Protein AF-A0A2M7ICZ0-F1 (afdb_monomer)

Sequence (125 aa):
MIRRSLFTLPSITIVFYEHLFGAIILLPYLILTFKKEGLTKKEFFLLLFIAMFSGVLGTLWFTTALLKTNFISFSVVYLIQKLQPIFAISAASIFLKEKVSKSYIKWAVLALLAAYFVTFKNGII

Structure (mmCIF, N/CA/C/O backbone):
data_AF-A0A2M7ICZ0-F1
#
_entry.id   AF-A0A2M7ICZ0-F1
#
loop_
_atom_site.group_PDB
_atom_site.id
_atom_site.type_symbol
_atom_site.label_atom_id
_atom_site.label_alt_id
_atom_site.label_comp_id
_atom_site.label_asym_id
_atom_site.label_entity_id
_atom_site.label_seq_id
_atom_site.pdbx_PDB_ins_code
_atom_site.Cartn_x
_atom_site.Cartn_y
_atom_site.Cartn_z
_atom_site.occupancy
_atom_site.B_iso_or_equiv
_atom_site.auth_seq_id
_atom_site.auth_comp_id
_atom_site.auth_asym_id
_atom_site.auth_atom_id
_atom_site.pdbx_PDB_model_num
ATOM 1 N N . MET A 1 1 ? 14.199 8.537 -8.244 1.00 47.91 1 MET A N 1
ATOM 2 C CA . MET A 1 1 ? 15.646 8.380 -8.523 1.00 47.91 1 MET A CA 1
ATOM 3 C C . MET A 1 1 ? 16.385 7.581 -7.444 1.00 47.91 1 MET A C 1
ATOM 5 O O . MET A 1 1 ? 17.195 6.755 -7.825 1.00 47.91 1 MET A O 1
ATOM 9 N N . ILE A 1 2 ? 16.049 7.700 -6.150 1.00 54.06 2 ILE A N 1
ATOM 10 C CA . ILE A 1 2 ? 16.786 7.059 -5.031 1.00 54.06 2 ILE A CA 1
ATOM 11 C C . ILE A 1 2 ? 16.838 5.515 -5.092 1.00 54.06 2 ILE A C 1
ATOM 13 O O . ILE A 1 2 ? 17.881 4.927 -4.843 1.00 54.06 2 ILE A O 1
ATOM 17 N N . ARG A 1 3 ? 15.758 4.822 -5.487 1.00 53.59 3 ARG A N 1
ATOM 18 C CA . ARG A 1 3 ? 15.782 3.344 -5.593 1.00 53.59 3 ARG A CA 1
ATOM 19 C C . ARG A 1 3 ? 16.622 2.811 -6.761 1.00 53.59 3 ARG A C 1
ATOM 21 O O . ARG A 1 3 ? 17.077 1.678 -6.698 1.00 53.59 3 ARG A O 1
ATOM 28 N N . ARG A 1 4 ? 16.830 3.607 -7.819 1.00 53.97 4 ARG A N 1
ATOM 29 C CA . ARG A 1 4 ? 17.587 3.174 -9.008 1.00 53.97 4 ARG A CA 1
ATOM 30 C C . ARG A 1 4 ? 19.093 3.135 -8.768 1.00 53.97 4 ARG A C 1
ATOM 32 O O . ARG A 1 4 ? 19.758 2.401 -9.474 1.00 53.97 4 ARG A O 1
ATOM 39 N N . SER A 1 5 ? 19.621 3.893 -7.806 1.00 57.94 5 SER A N 1
ATOM 40 C CA . SER A 1 5 ? 21.049 3.894 -7.453 1.00 57.94 5 SER A CA 1
ATOM 41 C C . SER A 1 5 ? 21.427 2.815 -6.430 1.00 57.94 5 SER A C 1
ATOM 43 O O . SER A 1 5 ? 22.603 2.652 -6.135 1.00 57.94 5 SER A O 1
ATOM 45 N N . LEU A 1 6 ? 20.447 2.078 -5.893 1.00 57.81 6 LEU A N 1
ATOM 46 C CA . LEU A 1 6 ? 20.627 1.044 -4.862 1.00 57.81 6 LEU A CA 1
ATOM 47 C C . LEU A 1 6 ? 20.495 -0.382 -5.427 1.00 57.81 6 LEU A C 1
ATOM 49 O O . LEU A 1 6 ? 20.236 -1.321 -4.681 1.00 57.81 6 LEU A O 1
ATOM 53 N N . PHE A 1 7 ? 20.646 -0.557 -6.744 1.00 57.09 7 PHE A N 1
ATOM 54 C CA . PHE A 1 7 ? 20.426 -1.830 -7.447 1.00 57.09 7 PHE A CA 1
ATOM 55 C C . PHE A 1 7 ? 21.354 -2.971 -7.011 1.00 57.09 7 PHE A C 1
ATOM 57 O O . PHE A 1 7 ? 21.058 -4.133 -7.272 1.00 57.09 7 PHE A O 1
ATOM 64 N N . THR A 1 8 ? 22.460 -2.644 -6.347 1.00 63.16 8 THR A N 1
ATOM 65 C CA . THR A 1 8 ? 23.419 -3.605 -5.799 1.00 63.16 8 THR A CA 1
ATOM 66 C C . THR A 1 8 ? 23.004 -4.162 -4.435 1.00 63.16 8 THR A C 1
ATOM 68 O O . THR A 1 8 ? 23.574 -5.157 -3.994 1.00 63.16 8 THR A O 1
ATOM 71 N N . LEU A 1 9 ? 22.021 -3.553 -3.759 1.00 69.81 9 LEU A N 1
ATOM 72 C CA . LEU A 1 9 ? 21.549 -4.001 -2.449 1.00 69.81 9 LEU A CA 1
ATOM 73 C C . LEU A 1 9 ? 20.372 -4.982 -2.576 1.00 69.81 9 LEU A C 1
ATOM 75 O O . LEU A 1 9 ? 19.470 -4.764 -3.391 1.00 69.81 9 LEU A O 1
ATOM 79 N N . PRO A 1 10 ? 20.308 -6.025 -1.727 1.00 78.50 10 PRO A N 1
ATOM 80 C CA . PRO A 1 10 ? 19.143 -6.901 -1.646 1.00 78.50 10 PRO A CA 1
ATOM 81 C C . PRO A 1 10 ? 17.851 -6.120 -1.352 1.00 78.50 10 PRO A C 1
ATOM 83 O O . PRO A 1 10 ? 17.840 -5.204 -0.527 1.00 78.50 10 PRO A O 1
ATOM 86 N N . SER A 1 11 ? 16.724 -6.517 -1.960 1.00 75.94 11 SER A N 1
ATOM 87 C CA . SER A 1 11 ? 15.424 -5.845 -1.750 1.00 75.94 11 SER A CA 1
ATOM 88 C C . SER A 1 11 ? 15.016 -5.793 -0.282 1.00 75.94 11 SER A C 1
ATOM 90 O O . SER A 1 11 ? 14.450 -4.798 0.161 1.00 75.94 11 SER A O 1
ATOM 92 N N . ILE A 1 12 ? 15.333 -6.848 0.472 1.00 83.31 12 ILE A N 1
ATOM 93 C CA . ILE A 1 12 ? 15.051 -6.934 1.905 1.00 83.31 12 ILE A CA 1
ATOM 94 C C . ILE A 1 12 ? 15.747 -5.822 2.692 1.00 83.31 12 ILE A C 1
ATOM 96 O O . ILE A 1 12 ? 15.139 -5.235 3.578 1.00 83.31 12 ILE A O 1
ATOM 100 N N . THR A 1 13 ? 16.976 -5.464 2.316 1.00 83.06 13 THR A N 1
ATOM 101 C CA . THR A 1 13 ? 17.743 -4.391 2.954 1.00 83.06 13 THR A CA 1
ATOM 102 C C . THR A 1 13 ? 17.111 -3.034 2.667 1.00 83.06 13 THR A C 1
ATOM 104 O O . THR A 1 13 ? 16.907 -2.246 3.586 1.00 83.06 13 THR A O 1
ATOM 107 N N . ILE A 1 14 ? 16.738 -2.778 1.409 1.00 81.62 14 ILE A N 1
ATOM 108 C CA . ILE A 1 14 ? 16.089 -1.521 1.007 1.00 81.62 14 ILE A CA 1
ATOM 109 C C . ILE A 1 14 ? 14.777 -1.329 1.778 1.00 81.62 14 ILE A C 1
ATOM 111 O O . ILE A 1 14 ? 14.549 -0.270 2.361 1.00 81.62 14 ILE A O 1
ATOM 115 N N . VAL A 1 15 ? 13.936 -2.365 1.815 1.00 84.94 15 VAL A N 1
ATOM 116 C CA . VAL A 1 15 ? 12.627 -2.302 2.476 1.00 84.94 15 VAL A CA 1
ATOM 117 C C . VAL A 1 15 ? 12.762 -2.218 3.996 1.00 84.94 15 VAL A C 1
ATOM 119 O O . VAL A 1 15 ? 11.998 -1.486 4.625 1.00 84.94 15 VAL A O 1
ATOM 122 N N . PHE A 1 16 ? 13.742 -2.905 4.591 1.00 88.25 16 PHE A N 1
ATOM 123 C CA . PHE A 1 16 ? 14.026 -2.804 6.022 1.00 88.25 16 PHE A CA 1
ATOM 124 C C . PHE A 1 16 ? 14.342 -1.364 6.426 1.00 88.25 16 PHE A C 1
ATOM 126 O O . PHE A 1 16 ? 13.710 -0.839 7.340 1.00 88.25 16 PHE A O 1
ATOM 133 N N . TYR A 1 17 ? 15.263 -0.701 5.719 1.00 89.06 17 TYR A N 1
ATOM 134 C CA . TYR A 1 17 ? 15.605 0.687 6.026 1.00 89.06 17 TYR A CA 1
ATOM 135 C C . TYR A 1 17 ? 14.435 1.640 5.777 1.00 89.06 17 TYR A C 1
ATOM 137 O O . TYR A 1 17 ? 14.210 2.533 6.586 1.00 89.06 17 TYR A O 1
ATOM 145 N N . GLU A 1 18 ? 13.649 1.434 4.718 1.00 87.88 18 GLU A N 1
ATOM 146 C CA . GLU A 1 18 ? 12.439 2.225 4.463 1.00 87.88 18 GLU A CA 1
ATOM 147 C C . GLU A 1 18 ? 11.453 2.169 5.643 1.00 87.88 18 GLU A C 1
ATOM 149 O O . GLU A 1 18 ? 10.991 3.212 6.111 1.00 87.88 18 GLU A O 1
ATOM 154 N N . HIS A 1 19 ? 11.197 0.974 6.185 1.00 89.00 19 HIS A N 1
ATOM 155 C CA . HIS A 1 19 ? 10.325 0.810 7.351 1.00 89.00 19 HIS A CA 1
ATOM 156 C C . HIS A 1 19 ? 10.977 1.312 8.639 1.00 89.00 19 HIS A C 1
ATOM 158 O O . HIS A 1 19 ? 10.284 1.891 9.470 1.00 89.00 19 HIS A O 1
ATOM 164 N N . LEU A 1 20 ? 12.291 1.138 8.809 1.00 92.00 20 LEU A N 1
ATOM 165 C CA . LEU A 1 20 ? 13.021 1.620 9.982 1.00 92.00 20 LEU A CA 1
ATOM 166 C C . LEU A 1 20 ? 12.980 3.148 10.071 1.00 92.00 20 LEU A C 1
ATOM 168 O O . LEU A 1 20 ? 12.643 3.692 11.120 1.00 92.00 20 LEU A O 1
ATOM 172 N N . PHE A 1 21 ? 13.268 3.846 8.971 1.00 92.38 21 PHE A N 1
ATOM 173 C CA . PHE A 1 21 ? 13.183 5.304 8.931 1.00 92.38 21 PHE A CA 1
ATOM 174 C C . PHE A 1 21 ? 11.748 5.785 9.140 1.00 92.38 21 PHE A C 1
ATOM 176 O O . PHE A 1 21 ? 11.525 6.680 9.954 1.00 92.38 21 PHE A O 1
ATOM 183 N N . GLY A 1 22 ? 10.770 5.159 8.475 1.00 89.44 22 GLY A N 1
ATOM 184 C CA . GLY A 1 22 ? 9.356 5.461 8.699 1.00 89.44 22 GLY A CA 1
ATOM 185 C C . GLY A 1 22 ? 8.947 5.277 10.164 1.00 89.44 22 GLY A C 1
ATOM 186 O O . GLY A 1 22 ? 8.297 6.148 10.738 1.00 89.44 22 GLY A O 1
ATOM 187 N N . ALA A 1 23 ? 9.390 4.191 10.799 1.00 91.25 23 ALA A N 1
ATOM 188 C CA . ALA A 1 23 ? 9.119 3.908 12.201 1.00 91.25 23 ALA A CA 1
ATOM 189 C C . ALA A 1 23 ? 9.754 4.947 13.128 1.00 91.25 23 ALA A C 1
ATOM 191 O O . ALA A 1 23 ? 9.060 5.445 14.003 1.00 91.25 23 ALA A O 1
ATOM 192 N N . ILE A 1 24 ? 11.022 5.324 12.925 1.00 94.19 24 ILE A N 1
ATOM 193 C CA . ILE A 1 24 ? 11.703 6.348 13.739 1.00 94.19 24 ILE A CA 1
ATOM 194 C C . ILE A 1 24 ? 10.964 7.690 13.666 1.00 94.19 24 ILE A C 1
ATOM 196 O O . ILE A 1 24 ? 10.752 8.329 14.695 1.00 94.19 24 ILE A O 1
ATOM 200 N N . ILE A 1 25 ? 10.534 8.095 12.468 1.00 93.56 25 ILE A N 1
ATOM 201 C CA . ILE A 1 25 ? 9.799 9.350 12.253 1.00 93.56 25 ILE A CA 1
ATOM 202 C C . ILE A 1 25 ? 8.434 9.321 12.956 1.00 93.56 25 ILE A C 1
ATOM 204 O O . ILE A 1 25 ? 8.014 10.321 13.537 1.00 93.56 25 ILE A O 1
ATOM 208 N N . LEU A 1 26 ? 7.739 8.181 12.923 1.00 91.25 26 LEU A N 1
ATOM 209 C CA . LEU A 1 26 ? 6.399 8.031 13.501 1.00 91.25 26 LEU A CA 1
ATOM 210 C C . LEU A 1 26 ? 6.405 7.675 14.996 1.00 91.25 26 LEU A C 1
ATOM 212 O O . LEU A 1 26 ? 5.399 7.883 15.675 1.00 91.25 26 LEU A O 1
ATOM 216 N N . LEU A 1 27 ? 7.523 7.179 15.529 1.00 91.00 27 LEU A N 1
ATOM 217 C CA . LEU A 1 27 ? 7.683 6.759 16.921 1.00 91.00 27 LEU A CA 1
ATOM 218 C C . LEU A 1 27 ? 7.243 7.816 17.952 1.00 91.00 27 LEU A C 1
ATOM 220 O O . LEU A 1 27 ? 6.486 7.448 18.856 1.00 91.00 27 LEU A O 1
ATOM 224 N N . PRO A 1 28 ? 7.643 9.106 17.860 1.00 88.81 28 PRO A N 1
ATOM 225 C CA . PRO A 1 28 ? 7.229 10.101 18.850 1.00 88.81 28 PRO A CA 1
ATOM 226 C C . PRO A 1 28 ? 5.709 10.288 18.881 1.00 88.81 28 PRO A C 1
ATOM 228 O O . PRO A 1 28 ? 5.128 10.407 19.958 1.00 88.81 28 PRO A O 1
AT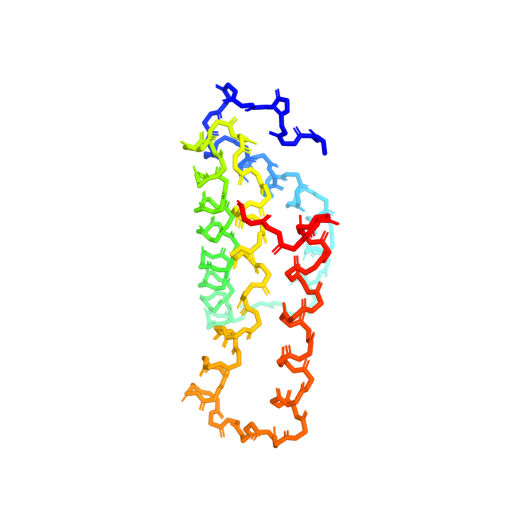OM 231 N N . TYR A 1 29 ? 5.050 10.249 17.721 1.00 87.88 29 TYR A N 1
ATOM 232 C CA . TYR A 1 29 ? 3.595 10.340 17.637 1.00 87.88 29 TYR A CA 1
ATOM 233 C C . TYR A 1 29 ? 2.918 9.088 18.209 1.00 87.88 29 TYR A C 1
ATOM 235 O O . TYR A 1 29 ? 1.973 9.189 18.989 1.00 87.88 29 TYR A O 1
ATOM 243 N N . LEU A 1 30 ? 3.454 7.906 17.895 1.00 86.06 30 LEU A N 1
ATOM 244 C CA . LEU A 1 30 ? 2.927 6.628 18.365 1.00 86.06 30 LEU A CA 1
ATOM 245 C C . LEU A 1 30 ? 2.906 6.546 19.899 1.00 86.06 30 LEU A C 1
ATOM 247 O O . LEU A 1 30 ? 1.891 6.180 20.487 1.00 86.06 30 LEU A O 1
ATOM 251 N N . ILE A 1 31 ? 3.998 6.944 20.557 1.00 85.25 31 ILE A N 1
ATOM 252 C CA . ILE A 1 31 ? 4.106 6.917 22.024 1.00 85.25 31 ILE A CA 1
ATOM 253 C C . ILE A 1 31 ? 3.056 7.831 22.675 1.00 85.25 31 ILE A C 1
ATOM 255 O O . ILE A 1 31 ? 2.486 7.475 23.709 1.00 85.25 31 ILE A O 1
ATOM 259 N N . LEU A 1 32 ? 2.777 8.996 22.081 1.00 83.56 32 LEU A N 1
ATOM 260 C CA . LEU A 1 32 ? 1.775 9.936 22.591 1.00 83.56 32 LEU A CA 1
ATOM 261 C C . LEU A 1 32 ? 0.348 9.387 22.467 1.00 83.56 32 LEU A C 1
ATOM 263 O O . LEU A 1 32 ? -0.454 9.579 23.380 1.00 83.56 32 LEU A O 1
ATOM 267 N N . THR A 1 33 ? 0.040 8.692 21.372 1.00 83.12 33 THR A N 1
ATOM 268 C CA . THR A 1 33 ? -1.291 8.122 21.110 1.00 83.12 33 THR A CA 1
ATOM 269 C C . THR A 1 33 ? -1.558 6.884 21.966 1.00 83.12 33 THR A C 1
ATOM 271 O O . THR A 1 33 ? -2.601 6.786 22.611 1.00 83.12 33 THR A O 1
ATOM 274 N N . PHE A 1 34 ? -0.589 5.971 22.074 1.00 79.75 34 PHE A N 1
ATOM 275 C CA . PHE A 1 34 ? -0.744 4.745 22.865 1.00 79.75 34 PHE A CA 1
ATOM 276 C C . PHE A 1 34 ? -0.922 5.009 24.360 1.00 79.75 34 PHE A C 1
ATOM 278 O O . PHE A 1 34 ? -1.630 4.262 25.032 1.00 79.75 34 PHE A O 1
ATOM 285 N N . LYS A 1 35 ? -0.320 6.085 24.882 1.00 74.19 35 LYS A N 1
ATOM 286 C CA . LYS A 1 35 ? -0.523 6.514 26.273 1.00 74.19 35 LYS A CA 1
ATOM 287 C C . LYS A 1 35 ? -1.944 7.009 26.556 1.00 74.19 35 LYS A C 1
ATOM 289 O O . LYS A 1 35 ? -2.335 7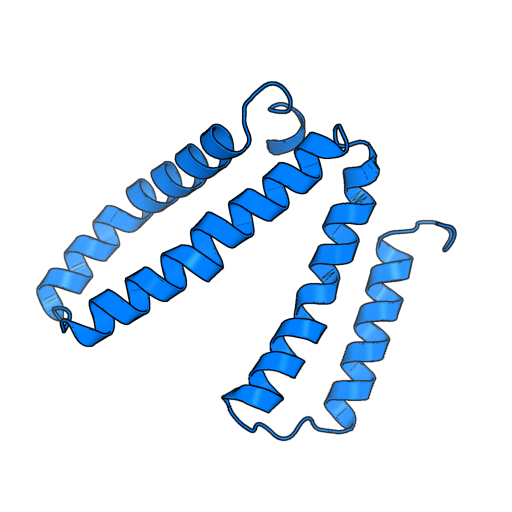.022 27.717 1.00 74.19 35 LYS A O 1
ATOM 294 N N . LYS A 1 36 ? -2.685 7.444 25.532 1.00 74.00 36 LYS A N 1
ATOM 295 C CA . LYS A 1 36 ? -4.037 7.998 25.680 1.00 74.00 36 LYS A CA 1
ATOM 296 C C . LYS A 1 36 ? -5.128 6.955 25.481 1.00 74.00 36 LYS A C 1
ATOM 298 O O . LYS A 1 36 ? -6.101 6.977 26.223 1.00 74.00 36 LYS A O 1
ATOM 303 N N . GLU A 1 37 ? -4.968 6.063 24.505 1.00 77.19 37 GLU A N 1
ATOM 304 C CA . GLU A 1 37 ? -6.083 5.218 24.046 1.00 77.19 37 GLU A CA 1
ATOM 305 C C . GLU A 1 37 ? -5.843 3.710 24.199 1.00 77.19 37 GLU A C 1
ATOM 307 O O . GLU A 1 37 ? -6.794 2.937 24.131 1.00 77.19 37 GLU A O 1
ATOM 312 N N . GLY A 1 38 ? -4.612 3.270 24.498 1.00 78.81 38 GLY A N 1
ATOM 313 C CA . GLY A 1 38 ? -4.281 1.843 24.557 1.00 78.81 38 GLY A CA 1
ATOM 314 C C . GLY A 1 38 ? -4.596 1.100 23.247 1.00 78.81 38 GLY A C 1
ATOM 315 O O . GLY A 1 38 ? -5.058 1.676 22.271 1.00 78.81 38 GLY A O 1
ATOM 316 N N . LEU A 1 39 ? -4.316 -0.201 23.196 1.00 85.19 39 LEU A N 1
ATOM 317 C CA . LEU A 1 39 ? -4.785 -1.065 22.109 1.00 85.19 39 LEU A CA 1
ATOM 318 C C . LEU A 1 39 ? -5.312 -2.366 22.691 1.00 85.19 39 LEU A C 1
ATOM 320 O O . LEU A 1 39 ? -4.678 -2.986 23.549 1.00 85.19 39 LEU A O 1
ATOM 324 N N . THR A 1 40 ? -6.443 -2.829 22.176 1.00 90.31 40 THR A N 1
ATOM 325 C CA . THR A 1 40 ? -6.930 -4.175 22.461 1.00 90.31 40 THR A CA 1
ATOM 326 C C . THR A 1 40 ? -6.088 -5.221 21.723 1.00 90.31 40 THR A C 1
ATOM 328 O O . THR A 1 40 ? -5.490 -4.964 20.675 1.00 90.31 40 THR A O 1
ATOM 331 N N . LYS A 1 41 ? -6.081 -6.466 22.224 1.00 90.50 41 LYS A N 1
ATOM 332 C CA . LYS A 1 41 ? -5.390 -7.592 21.560 1.00 90.50 41 LYS A CA 1
ATOM 3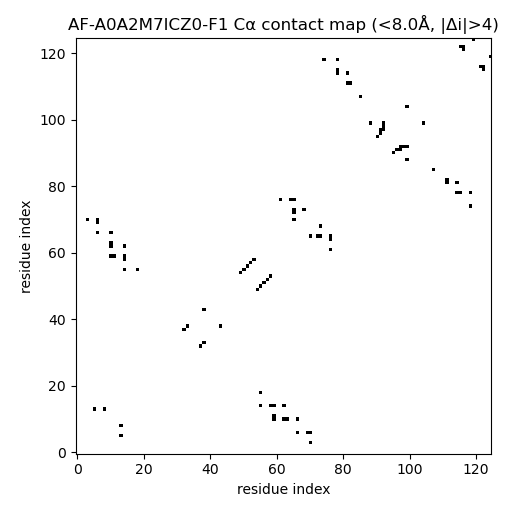33 C C . LYS A 1 41 ? -5.870 -7.811 20.119 1.00 90.50 41 LYS A C 1
ATOM 335 O O . LYS A 1 41 ? -5.081 -8.194 19.258 1.00 90.50 41 LYS A O 1
ATOM 340 N N . LYS A 1 42 ? -7.160 -7.563 19.860 1.00 92.69 42 LYS A N 1
ATOM 341 C CA . LYS A 1 42 ? -7.764 -7.693 18.529 1.00 92.69 42 LYS A CA 1
ATOM 342 C C . LYS A 1 42 ? -7.222 -6.633 17.573 1.00 92.69 42 LYS A C 1
ATOM 344 O O . LYS A 1 42 ? -6.822 -6.975 16.465 1.00 92.69 42 LYS A O 1
ATOM 349 N N . GLU A 1 43 ? -7.185 -5.375 18.001 1.00 90.31 43 GLU A N 1
ATOM 350 C CA . GLU A 1 43 ? -6.646 -4.277 17.191 1.00 90.31 43 GLU A CA 1
ATOM 351 C C . GLU A 1 43 ? -5.163 -4.476 16.909 1.00 90.31 43 GLU A C 1
ATOM 353 O O . GLU A 1 43 ? -4.740 -4.322 15.769 1.00 90.31 43 GLU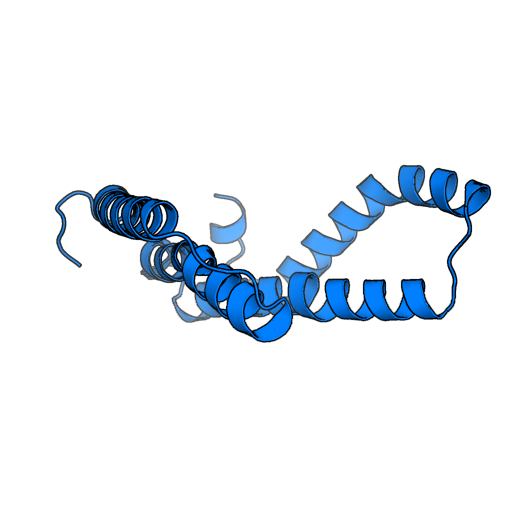 A O 1
ATOM 358 N N . PHE A 1 44 ? -4.387 -4.916 17.904 1.00 90.38 44 PHE A N 1
ATOM 359 C CA . PHE A 1 44 ? -2.980 -5.247 17.700 1.00 90.38 44 PHE A CA 1
ATOM 360 C C . PHE A 1 44 ? -2.790 -6.325 16.623 1.00 90.38 44 PHE A C 1
ATOM 362 O O . PHE A 1 44 ? -1.950 -6.173 15.738 1.00 90.38 44 PHE A O 1
ATOM 369 N N . PHE A 1 45 ? -3.596 -7.392 16.650 1.00 93.50 45 PHE A N 1
ATOM 370 C CA . PHE A 1 45 ? -3.507 -8.454 15.646 1.00 93.50 45 PHE A CA 1
ATOM 371 C C . PHE A 1 45 ? -3.925 -7.977 14.247 1.00 93.50 45 PHE A C 1
ATOM 373 O O . PHE A 1 45 ? -3.267 -8.311 13.264 1.00 93.50 45 PHE A O 1
ATOM 380 N N . LEU A 1 46 ? -4.978 -7.159 14.146 1.00 92.06 46 LEU A N 1
ATOM 381 C CA . LEU A 1 46 ? -5.392 -6.549 12.878 1.00 92.06 46 LEU A CA 1
ATOM 382 C C . LEU A 1 46 ? -4.304 -5.627 12.317 1.00 92.06 46 LEU A C 1
ATOM 384 O O . LEU A 1 46 ? -3.982 -5.717 11.134 1.00 92.06 46 LEU A O 1
ATOM 388 N N . LEU A 1 47 ? -3.697 -4.792 13.163 1.00 90.06 47 LEU A N 1
ATOM 389 C CA . LEU A 1 47 ? -2.586 -3.920 12.783 1.00 90.06 47 LEU A CA 1
ATOM 390 C C . LEU A 1 47 ? -1.377 -4.725 12.310 1.00 90.06 47 LEU A C 1
ATOM 392 O O . LEU A 1 47 ? -0.796 -4.386 11.282 1.00 90.06 47 LEU A O 1
ATOM 396 N N . LEU A 1 48 ? -1.032 -5.812 13.004 1.00 91.44 48 LEU A N 1
ATOM 397 C CA . LEU A 1 48 ? 0.046 -6.709 12.592 1.00 91.44 48 LEU A CA 1
ATOM 398 C C . LEU A 1 48 ? -0.235 -7.319 11.213 1.00 91.44 48 LEU A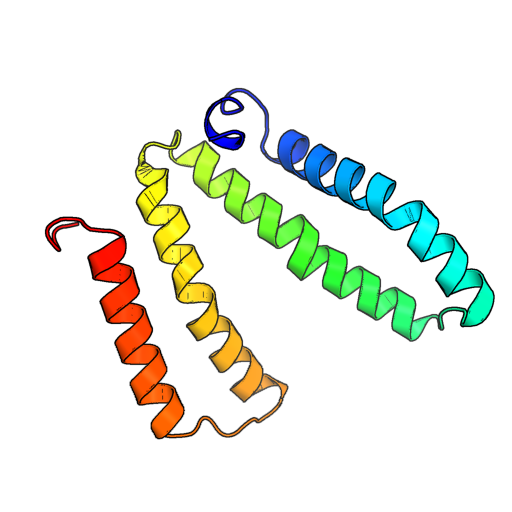 C 1
ATOM 400 O O . LEU A 1 48 ? 0.647 -7.334 10.356 1.00 91.44 48 LEU A O 1
ATOM 404 N N . PHE A 1 49 ? -1.465 -7.778 10.975 1.00 91.94 49 PHE A N 1
ATOM 405 C CA . PHE A 1 49 ? -1.861 -8.365 9.696 1.00 91.94 49 PHE A CA 1
ATOM 406 C C . PHE A 1 49 ? -1.780 -7.335 8.560 1.00 91.94 49 PHE A C 1
ATOM 408 O O . PHE A 1 49 ? -1.169 -7.590 7.523 1.00 91.94 49 PHE A O 1
ATOM 415 N N . ILE A 1 50 ? -2.322 -6.134 8.774 1.00 90.56 50 ILE A N 1
ATOM 416 C CA . ILE A 1 50 ? -2.265 -5.040 7.797 1.00 90.56 50 ILE A CA 1
ATOM 417 C C . ILE A 1 50 ? -0.807 -4.646 7.518 1.00 90.56 50 ILE A C 1
ATOM 419 O O . ILE A 1 50 ? -0.413 -4.545 6.356 1.00 90.56 50 ILE A O 1
ATOM 423 N N . ALA A 1 51 ? 0.014 -4.486 8.559 1.00 90.50 51 ALA A N 1
ATOM 424 C CA . ALA A 1 51 ? 1.426 -4.133 8.425 1.00 90.50 51 ALA A CA 1
ATOM 425 C C . ALA A 1 51 ? 2.223 -5.202 7.662 1.00 90.50 51 ALA A C 1
ATOM 427 O O . ALA A 1 51 ? 3.063 -4.868 6.825 1.00 90.50 51 ALA A O 1
ATOM 428 N N . MET A 1 52 ? 1.940 -6.484 7.900 1.00 90.94 52 MET A N 1
ATOM 429 C CA . MET A 1 52 ? 2.631 -7.582 7.229 1.00 90.94 52 MET A CA 1
ATOM 430 C C . MET A 1 52 ? 2.255 -7.670 5.746 1.00 90.94 52 MET A C 1
ATOM 432 O O . MET A 1 52 ? 3.143 -7.680 4.895 1.00 90.94 52 MET A O 1
ATOM 436 N N . PHE A 1 53 ? 0.959 -7.704 5.422 1.00 86.75 53 PHE A N 1
ATOM 437 C CA . PHE A 1 53 ? 0.489 -7.916 4.049 1.00 86.75 53 PHE A CA 1
ATOM 438 C C . PHE A 1 53 ? 0.551 -6.649 3.189 1.00 86.75 53 PHE A C 1
ATOM 440 O O . PHE A 1 53 ? 1.079 -6.691 2.079 1.00 86.75 53 PHE A O 1
ATOM 447 N N . SER A 1 54 ? 0.045 -5.519 3.692 1.00 81.25 54 SER A N 1
ATOM 448 C CA . SER A 1 54 ? 0.013 -4.259 2.937 1.00 81.25 54 SER A CA 1
ATOM 449 C C . SER A 1 54 ? 1.323 -3.478 3.025 1.00 81.25 54 SER A C 1
ATOM 451 O O . SER A 1 54 ? 1.636 -2.730 2.101 1.00 81.25 54 SER A O 1
ATOM 453 N N . GLY A 1 55 ? 2.067 -3.613 4.125 1.00 86.44 55 GLY A N 1
ATOM 454 C CA . GLY A 1 55 ? 3.336 -2.915 4.329 1.00 86.44 55 GLY A CA 1
ATOM 455 C C . GLY A 1 55 ? 4.511 -3.719 3.788 1.00 86.44 55 GLY A C 1
ATOM 456 O O . GLY A 1 55 ? 4.977 -3.499 2.668 1.00 86.44 55 GLY A O 1
ATOM 457 N N . VAL A 1 56 ? 4.981 -4.679 4.583 1.00 87.56 56 VAL A N 1
ATOM 458 C CA . VAL A 1 56 ? 6.254 -5.375 4.346 1.00 87.56 56 VAL A CA 1
ATOM 459 C C . VAL A 1 56 ? 6.208 -6.246 3.089 1.00 87.56 56 VAL A C 1
ATOM 461 O O . VAL A 1 56 ? 7.054 -6.096 2.212 1.00 87.56 56 VAL A O 1
ATOM 464 N N . LEU A 1 57 ? 5.220 -7.135 2.947 1.00 89.88 57 LEU A N 1
ATOM 465 C CA . LEU A 1 57 ? 5.160 -8.054 1.803 1.00 89.88 57 LEU A CA 1
ATOM 466 C C . LEU A 1 57 ? 4.932 -7.320 0.477 1.00 89.88 57 LEU A C 1
ATOM 468 O O . LEU A 1 57 ? 5.647 -7.577 -0.493 1.00 89.88 57 LEU A O 1
ATOM 472 N N . GLY A 1 58 ? 3.995 -6.368 0.443 1.00 86.88 58 GLY A N 1
ATOM 473 C CA . GLY A 1 58 ? 3.721 -5.571 -0.755 1.00 86.88 58 GLY A CA 1
ATOM 474 C C . GLY A 1 58 ? 4.953 -4.808 -1.251 1.00 86.88 58 GLY A C 1
ATOM 475 O O . GLY A 1 58 ? 5.311 -4.882 -2.431 1.00 86.88 58 GLY A O 1
ATOM 476 N N . THR A 1 59 ? 5.660 -4.129 -0.345 1.00 87.56 59 THR A N 1
ATOM 477 C CA . THR A 1 59 ? 6.877 -3.376 -0.688 1.00 87.56 59 THR A CA 1
ATOM 478 C C . THR A 1 59 ? 8.052 -4.283 -1.053 1.00 87.56 59 THR A C 1
ATOM 480 O O . THR A 1 59 ? 8.799 -3.954 -1.983 1.00 87.56 59 THR A O 1
ATOM 483 N N . LEU A 1 60 ? 8.205 -5.441 -0.397 1.00 87.06 60 LEU A N 1
ATOM 484 C CA . LEU A 1 60 ? 9.219 -6.442 -0.741 1.00 87.06 60 LEU A CA 1
ATOM 485 C C . LEU A 1 60 ? 9.015 -6.998 -2.141 1.00 87.06 60 LEU A C 1
ATOM 487 O O . LEU A 1 60 ? 9.963 -7.004 -2.929 1.00 87.06 60 LEU A O 1
ATOM 491 N N . TRP A 1 61 ? 7.805 -7.440 -2.478 1.00 87.25 61 TRP A N 1
ATOM 492 C CA . TRP A 1 61 ? 7.521 -7.993 -3.801 1.00 87.25 61 TRP A CA 1
ATOM 493 C C . TRP A 1 61 ? 7.691 -6.951 -4.899 1.00 87.25 61 TRP A C 1
ATOM 495 O O . TRP A 1 61 ? 8.326 -7.244 -5.914 1.00 87.25 61 TRP A O 1
ATOM 505 N N . PHE A 1 62 ? 7.230 -5.717 -4.674 1.00 84.38 62 PHE A N 1
ATOM 506 C CA . PHE A 1 62 ? 7.454 -4.626 -5.619 1.00 84.38 62 PHE A CA 1
ATOM 507 C C . PHE A 1 62 ? 8.950 -4.358 -5.842 1.00 84.38 62 PHE A C 1
ATOM 509 O O . PHE A 1 62 ? 9.419 -4.294 -6.980 1.00 84.38 62 PHE A O 1
ATOM 516 N N . THR A 1 63 ? 9.724 -4.251 -4.761 1.00 82.00 63 THR A N 1
ATOM 517 C CA . THR A 1 63 ? 11.168 -3.988 -4.845 1.00 82.00 63 THR A CA 1
ATOM 518 C C . THR A 1 63 ? 11.911 -5.159 -5.492 1.00 82.00 63 THR A C 1
ATOM 520 O O . THR A 1 63 ? 12.807 -4.941 -6.306 1.00 82.00 63 THR A O 1
ATOM 523 N N . THR A 1 64 ? 11.485 -6.394 -5.223 1.00 82.88 64 THR A N 1
ATOM 524 C CA . THR A 1 64 ? 12.052 -7.606 -5.832 1.00 82.88 64 THR A CA 1
ATOM 525 C C . THR A 1 64 ? 11.786 -7.654 -7.336 1.00 82.88 64 THR A C 1
ATOM 527 O O . THR A 1 64 ? 12.693 -7.967 -8.105 1.00 82.88 64 THR A O 1
ATOM 530 N N . ALA A 1 65 ? 10.574 -7.310 -7.780 1.00 80.88 65 ALA A N 1
ATOM 531 C CA . ALA A 1 65 ? 10.237 -7.239 -9.203 1.00 80.88 65 ALA A CA 1
ATOM 532 C C . ALA A 1 65 ? 11.081 -6.183 -9.943 1.00 80.88 65 ALA A C 1
ATOM 534 O O . ALA A 1 65 ? 11.524 -6.411 -11.071 1.00 80.88 65 ALA A O 1
ATOM 535 N N . LEU A 1 66 ? 11.369 -5.052 -9.293 1.00 77.81 66 LEU A N 1
ATOM 536 C CA . LEU A 1 66 ? 12.284 -4.043 -9.832 1.00 77.81 66 LEU A CA 1
ATOM 537 C C . LEU A 1 66 ? 13.733 -4.542 -9.928 1.00 77.81 66 LEU A C 1
ATOM 539 O O . LEU A 1 66 ? 14.365 -4.337 -10.964 1.00 77.81 66 LEU A O 1
ATOM 543 N N . LEU A 1 67 ? 14.248 -5.220 -8.893 1.00 73.19 67 LEU A N 1
ATOM 544 C CA . LEU A 1 67 ? 15.609 -5.774 -8.923 1.00 73.19 67 LEU A CA 1
ATOM 545 C C . LEU A 1 67 ? 15.765 -6.840 -10.013 1.00 73.19 67 LEU A C 1
ATOM 547 O O . LEU A 1 67 ? 16.714 -6.784 -10.789 1.00 73.19 67 LEU A O 1
ATOM 551 N N . LYS A 1 68 ? 14.813 -7.777 -10.124 1.00 77.25 68 LYS A N 1
ATOM 552 C CA . LYS A 1 68 ? 14.863 -8.866 -11.119 1.00 77.25 68 LYS A CA 1
ATOM 553 C C . LYS A 1 68 ? 14.842 -8.379 -12.568 1.00 77.25 68 LYS A C 1
ATOM 555 O O . LYS A 1 68 ? 15.279 -9.102 -13.454 1.00 77.25 68 LYS A O 1
ATOM 560 N N . THR A 1 69 ? 14.346 -7.170 -12.814 1.00 69.94 69 THR A N 1
ATOM 561 C CA . THR A 1 69 ? 14.310 -6.559 -14.150 1.00 69.94 69 THR A CA 1
ATOM 562 C C . THR A 1 69 ? 15.499 -5.627 -14.412 1.00 69.94 69 THR A C 1
ATOM 564 O O . THR A 1 69 ? 15.486 -4.887 -15.396 1.00 69.94 69 THR A O 1
ATOM 567 N N . ASN A 1 70 ? 16.520 -5.625 -13.538 1.00 64.00 70 ASN A N 1
ATOM 568 C CA . ASN A 1 70 ? 17.665 -4.704 -13.574 1.00 64.00 70 ASN A CA 1
ATOM 569 C C . ASN A 1 70 ? 17.246 -3.229 -13.714 1.00 64.00 70 ASN A C 1
ATOM 571 O O . ASN A 1 70 ? 17.969 -2.420 -14.289 1.00 64.00 70 ASN A O 1
ATOM 575 N N . PHE A 1 71 ? 16.045 -2.873 -13.241 1.00 61.50 71 PHE A N 1
ATOM 576 C CA . PHE A 1 71 ? 15.417 -1.564 -13.447 1.00 61.50 71 PHE A CA 1
ATOM 577 C C . PHE A 1 71 ? 15.236 -1.131 -14.919 1.00 61.50 71 PHE A C 1
ATOM 579 O O . PHE A 1 71 ? 14.744 -0.026 -15.152 1.00 61.50 71 PHE A O 1
ATOM 586 N N . ILE A 1 72 ? 15.551 -1.977 -15.909 1.00 56.78 72 ILE A N 1
ATOM 587 C CA . ILE A 1 72 ? 15.348 -1.698 -17.343 1.00 56.78 72 ILE A CA 1
ATOM 588 C C . ILE A 1 72 ? 13.847 -1.578 -17.616 1.00 56.78 72 ILE A C 1
ATOM 590 O O . ILE A 1 72 ? 13.383 -0.638 -18.254 1.00 56.78 72 ILE A O 1
ATOM 594 N N . SER A 1 73 ? 13.062 -2.475 -17.017 1.00 58.47 73 SER A N 1
ATOM 595 C CA . SER A 1 73 ? 11.600 -2.485 -17.106 1.00 58.47 73 SER A CA 1
ATOM 596 C C . SER A 1 73 ? 10.925 -1.710 -15.971 1.00 58.47 73 SER A C 1
ATOM 598 O O . SER A 1 73 ? 9.789 -2.018 -15.609 1.00 58.47 73 SER A O 1
ATOM 600 N N . PHE A 1 74 ? 11.587 -0.691 -15.401 1.00 62.97 74 PHE A N 1
ATOM 601 C CA . PHE A 1 74 ? 11.016 0.128 -14.321 1.00 62.97 74 PHE A CA 1
ATOM 602 C C . PHE A 1 74 ? 9.614 0.642 -14.673 1.00 62.97 74 PHE A C 1
ATOM 604 O O . PHE A 1 74 ? 8.714 0.611 -13.837 1.00 62.97 74 PHE A O 1
ATOM 611 N N . SER A 1 75 ? 9.420 1.059 -15.927 1.00 61.31 75 SER A N 1
ATOM 612 C CA . SER A 1 75 ? 8.129 1.517 -16.441 1.00 61.31 75 SER A CA 1
ATOM 613 C C . SER A 1 75 ? 7.064 0.418 -16.423 1.00 61.31 75 SER A C 1
ATOM 615 O O . SER A 1 75 ? 5.928 0.700 -16.063 1.00 61.31 75 SER A O 1
ATOM 617 N N . VAL A 1 76 ? 7.421 -0.834 -16.727 1.00 67.31 76 VAL A N 1
ATOM 618 C CA . VAL A 1 76 ? 6.482 -1.969 -16.786 1.00 67.31 76 VAL A CA 1
ATOM 619 C C . VAL A 1 76 ? 6.035 -2.389 -15.389 1.00 67.31 76 VAL A C 1
ATOM 621 O O .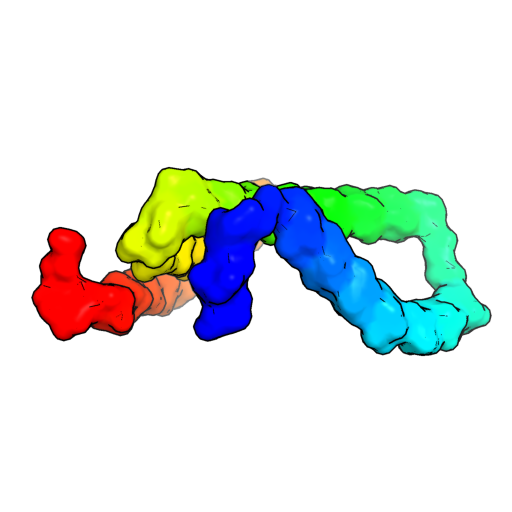 VAL A 1 76 ? 4.841 -2.518 -15.139 1.00 67.31 76 VAL A O 1
ATOM 624 N N . VAL A 1 77 ? 6.968 -2.543 -14.442 1.00 72.88 77 VAL A N 1
ATOM 625 C CA . VAL A 1 77 ? 6.612 -2.908 -13.058 1.00 72.88 77 VAL A CA 1
ATOM 626 C C . VAL A 1 77 ? 5.748 -1.813 -12.428 1.00 72.88 77 VAL A C 1
ATOM 628 O O . VAL A 1 77 ? 4.761 -2.098 -11.750 1.00 72.88 77 VAL A O 1
ATOM 631 N N . TYR A 1 78 ? 6.076 -0.545 -12.685 1.00 71.62 78 TYR A N 1
ATOM 632 C CA . TYR A 1 78 ? 5.284 0.576 -12.192 1.00 71.62 78 TYR A CA 1
ATOM 633 C C . TYR A 1 78 ? 3.917 0.676 -12.887 1.00 71.62 78 TYR A C 1
ATOM 635 O O . TYR A 1 78 ? 2.933 1.021 -12.239 1.00 71.62 78 TYR A O 1
ATOM 643 N N . LEU A 1 79 ? 3.821 0.319 -14.171 1.00 70.25 79 LEU A N 1
ATOM 644 C CA . LEU A 1 79 ? 2.553 0.231 -14.895 1.00 70.25 79 LEU A CA 1
ATOM 645 C C . LEU A 1 79 ? 1.645 -0.851 -14.314 1.00 70.25 79 LEU A C 1
ATOM 647 O O . LEU A 1 79 ? 0.475 -0.583 -14.063 1.00 70.25 79 LEU A O 1
ATOM 651 N N . ILE A 1 80 ? 2.187 -2.041 -14.043 1.00 74.31 80 ILE A N 1
ATOM 652 C CA . ILE A 1 80 ? 1.437 -3.122 -13.395 1.00 74.31 80 ILE A CA 1
ATOM 653 C C . ILE A 1 80 ? 0.939 -2.661 -12.019 1.00 74.31 80 ILE A C 1
ATOM 655 O O . ILE A 1 80 ? -0.209 -2.916 -11.669 1.00 74.31 80 ILE A O 1
ATOM 659 N N . GLN A 1 81 ? 1.736 -1.898 -11.262 1.00 77.44 81 GLN A N 1
ATOM 660 C CA . GLN A 1 81 ? 1.258 -1.305 -10.008 1.00 77.44 81 GLN A CA 1
ATOM 661 C C . GLN A 1 81 ? 0.132 -0.285 -10.192 1.00 77.44 81 GLN A C 1
ATOM 663 O O . GLN A 1 81 ? -0.730 -0.183 -9.325 1.00 77.44 81 GLN A O 1
ATOM 668 N N . LYS A 1 82 ? 0.069 0.445 -11.310 1.00 77.50 82 LYS A N 1
ATOM 669 C CA . LYS A 1 82 ? -1.072 1.333 -11.586 1.00 77.50 82 LYS A CA 1
ATOM 670 C C . LYS A 1 82 ? -2.385 0.570 -11.785 1.00 77.50 82 LYS A C 1
ATOM 672 O O . LYS A 1 82 ? -3.439 1.195 -11.758 1.00 77.50 82 LYS A O 1
ATOM 677 N N . LEU A 1 83 ? -2.336 -0.758 -11.931 1.00 81.06 83 LEU A N 1
ATOM 678 C CA . LEU A 1 83 ? -3.509 -1.633 -11.948 1.00 81.06 83 LEU A CA 1
ATOM 679 C C . LEU A 1 83 ? -4.002 -2.013 -10.540 1.00 81.06 83 LEU A C 1
ATOM 681 O O . LEU A 1 83 ? -5.079 -2.596 -10.432 1.00 81.06 83 LEU A O 1
ATOM 685 N N . GLN A 1 84 ? -3.281 -1.660 -9.462 1.00 81.75 84 GLN A N 1
ATOM 686 C CA . GLN A 1 84 ? -3.722 -1.873 -8.071 1.00 81.75 84 GLN A CA 1
ATOM 687 C C . GLN A 1 84 ? -5.182 -1.467 -7.804 1.00 81.75 84 GLN A C 1
ATOM 689 O O . GLN A 1 84 ? -5.867 -2.237 -7.129 1.00 81.75 84 GLN A O 1
ATOM 694 N N . PRO A 1 85 ? -5.705 -0.344 -8.346 1.00 80.62 85 PRO A N 1
ATOM 695 C CA . PRO A 1 85 ? -7.105 0.022 -8.176 1.00 80.62 85 PRO A CA 1
ATOM 696 C C . PRO A 1 85 ? -8.062 -1.101 -8.578 1.00 80.62 85 PRO A C 1
ATOM 698 O O . PRO A 1 85 ? -8.974 -1.392 -7.816 1.00 80.62 85 PRO A O 1
ATOM 701 N N . ILE A 1 86 ? -7.818 -1.799 -9.697 1.00 84.12 86 ILE A N 1
ATOM 702 C CA . ILE A 1 86 ? -8.662 -2.908 -10.186 1.00 84.12 86 ILE A CA 1
ATOM 703 C C . ILE A 1 86 ? -8.784 -4.006 -9.126 1.00 84.12 86 ILE A C 1
ATOM 705 O O . ILE A 1 86 ? -9.888 -4.455 -8.806 1.00 84.12 86 ILE A O 1
ATOM 709 N N . PHE A 1 87 ? -7.648 -4.419 -8.562 1.00 85.25 87 PHE A N 1
ATOM 710 C CA . PHE A 1 87 ? -7.605 -5.449 -7.528 1.00 85.25 87 PHE A CA 1
ATOM 711 C C . PHE A 1 87 ? -8.257 -4.971 -6.229 1.00 85.25 87 PHE A C 1
ATOM 713 O O . PHE A 1 87 ? -9.013 -5.728 -5.626 1.00 85.25 87 PHE A O 1
ATOM 720 N N . ALA A 1 88 ? -8.033 -3.713 -5.837 1.00 85.00 88 ALA A N 1
ATOM 721 C CA . ALA A 1 88 ? -8.635 -3.127 -4.644 1.00 85.00 88 ALA A CA 1
ATOM 722 C C . ALA A 1 88 ? -10.170 -3.096 -4.729 1.00 85.00 88 ALA A C 1
ATOM 724 O O . ALA A 1 88 ? -10.839 -3.525 -3.794 1.00 85.00 88 ALA A O 1
ATOM 725 N N . ILE A 1 89 ? -10.738 -2.672 -5.863 1.00 84.12 89 ILE A N 1
ATOM 726 C CA . ILE A 1 89 ? -12.197 -2.654 -6.074 1.00 84.12 89 ILE A CA 1
ATOM 727 C C . ILE A 1 89 ? -12.764 -4.067 -6.091 1.00 84.12 89 ILE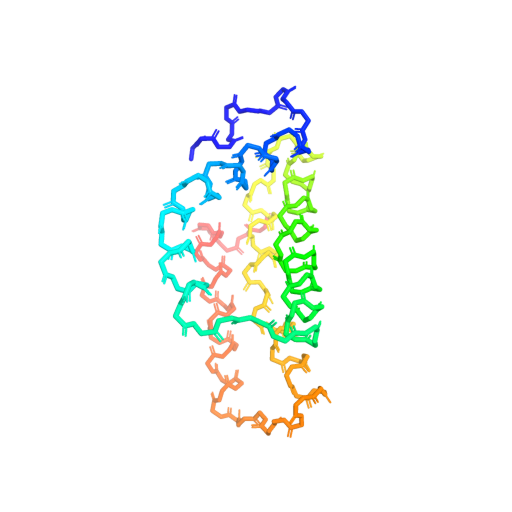 A C 1
ATOM 729 O O . ILE A 1 89 ? -13.812 -4.323 -5.507 1.00 84.12 89 ILE A O 1
ATOM 733 N N . SER A 1 90 ? -12.086 -4.985 -6.783 1.00 87.19 90 SER A N 1
ATOM 734 C CA . SER A 1 90 ? -12.537 -6.373 -6.890 1.00 87.19 90 SER A CA 1
ATOM 735 C C . SER A 1 90 ? -12.578 -7.017 -5.505 1.00 87.19 90 SER A C 1
ATOM 737 O O . SER A 1 90 ? -13.580 -7.621 -5.131 1.00 87.19 90 SER A O 1
ATOM 739 N N . ALA A 1 91 ? -11.530 -6.808 -4.703 1.00 86.75 91 ALA A N 1
ATOM 740 C CA . ALA A 1 91 ? -11.484 -7.251 -3.318 1.00 86.75 91 ALA A CA 1
ATOM 741 C C . ALA A 1 91 ? -12.566 -6.571 -2.463 1.00 86.75 91 ALA A C 1
ATOM 743 O O . ALA A 1 91 ? -13.275 -7.263 -1.739 1.00 86.75 91 ALA A O 1
ATOM 744 N N . ALA A 1 92 ? -12.763 -5.255 -2.576 1.00 86.44 92 ALA A N 1
ATOM 745 C CA . ALA A 1 92 ? -13.823 -4.548 -1.854 1.00 86.44 92 ALA A CA 1
ATOM 746 C C . ALA A 1 92 ? -15.216 -5.095 -2.207 1.00 86.44 92 ALA A C 1
ATOM 748 O O . ALA A 1 92 ? -16.022 -5.380 -1.326 1.00 86.44 92 ALA A O 1
ATOM 749 N N . SER A 1 93 ? -15.489 -5.351 -3.485 1.00 87.06 93 SER A N 1
ATOM 750 C CA . SER A 1 93 ? -16.771 -5.914 -3.908 1.00 87.06 93 SER A CA 1
ATOM 751 C C . SER A 1 93 ? -16.984 -7.345 -3.395 1.00 87.06 93 SER A C 1
ATOM 753 O O . SER A 1 93 ? -18.099 -7.690 -3.016 1.00 87.06 93 SER A O 1
ATOM 755 N N . ILE A 1 94 ? -15.932 -8.167 -3.303 1.00 91.56 94 ILE A N 1
ATOM 756 C CA . ILE A 1 94 ? -16.025 -9.545 -2.787 1.00 91.56 94 ILE A CA 1
ATOM 757 C C . ILE A 1 94 ? -16.141 -9.572 -1.254 1.00 91.56 94 ILE A C 1
ATOM 759 O O . ILE A 1 94 ? -17.035 -10.222 -0.714 1.00 91.56 94 ILE A O 1
ATOM 763 N N . PHE A 1 95 ? -15.245 -8.879 -0.546 1.00 89.94 95 PHE A N 1
ATOM 764 C CA . PHE A 1 95 ? -15.125 -8.960 0.913 1.00 89.94 95 PHE A CA 1
ATOM 765 C C . PHE A 1 95 ? -16.071 -8.005 1.650 1.00 89.94 95 PHE A C 1
ATOM 767 O O . PHE A 1 95 ? -16.646 -8.392 2.666 1.00 89.94 95 PHE A O 1
ATOM 774 N N . LEU A 1 96 ? -16.263 -6.781 1.144 1.00 87.12 96 LEU A N 1
ATOM 775 C CA . LEU A 1 96 ? -17.148 -5.769 1.743 1.00 87.12 96 LEU A CA 1
ATOM 776 C C . LEU A 1 96 ? -18.555 -5.779 1.122 1.00 87.12 96 LEU A C 1
ATOM 778 O O . LEU A 1 96 ? -19.457 -5.132 1.647 1.00 87.12 96 LEU A O 1
ATOM 782 N N . LYS A 1 97 ? -18.765 -6.532 0.028 1.00 88.00 97 LYS A N 1
ATOM 783 C CA . LYS A 1 97 ? -20.039 -6.606 -0.717 1.00 88.00 97 LYS A CA 1
ATOM 784 C C . LYS A 1 97 ? -20.515 -5.248 -1.243 1.00 88.00 97 LYS A C 1
ATOM 786 O O . LYS A 1 97 ? -21.713 -5.026 -1.434 1.00 88.00 97 LYS A O 1
ATOM 791 N N . GLU A 1 98 ? -19.578 -4.338 -1.500 1.00 85.25 98 GLU A N 1
ATOM 792 C CA . GLU A 1 98 ? -19.885 -3.026 -2.057 1.00 85.25 98 GLU A CA 1
ATOM 793 C C . GLU A 1 98 ? -20.360 -3.137 -3.512 1.00 85.25 98 GLU A C 1
ATOM 795 O O . GLU A 1 98 ? -19.794 -3.865 -4.338 1.00 85.25 98 GLU A O 1
ATOM 800 N N . LYS A 1 99 ? -21.422 -2.388 -3.837 1.00 82.06 99 LYS A N 1
ATOM 801 C CA . LYS A 1 99 ? -21.961 -2.309 -5.198 1.00 82.06 99 LYS A CA 1
ATOM 802 C C . LYS A 1 99 ? -21.106 -1.360 -6.030 1.00 82.06 99 LYS A C 1
ATOM 804 O O . LYS A 1 99 ? -21.147 -0.146 -5.838 1.00 82.06 99 LYS A O 1
ATOM 809 N N . VAL A 1 100 ? -20.395 -1.906 -7.011 1.00 80.62 100 VAL A N 1
ATOM 810 C CA . VAL A 1 100 ? -19.640 -1.099 -7.974 1.00 80.62 100 VAL A CA 1
ATOM 811 C C . VAL A 1 100 ? -20.620 -0.361 -8.888 1.00 80.62 100 VAL A C 1
ATOM 813 O O . VAL A 1 100 ? -21.396 -0.974 -9.624 1.00 80.62 100 VAL A O 1
ATOM 816 N N . SER A 1 101 ? -20.614 0.972 -8.840 1.00 85.00 101 SER A N 1
ATOM 817 C CA . SER A 1 101 ? -21.510 1.771 -9.679 1.00 85.00 101 SER A CA 1
ATOM 818 C C . SER A 1 101 ? -21.066 1.749 -11.147 1.00 85.00 101 SER A C 1
ATOM 820 O O . SER A 1 101 ? -19.878 1.719 -11.467 1.00 85.00 101 SER A O 1
ATOM 822 N N . LYS A 1 102 ? -22.020 1.836 -12.083 1.00 83.25 102 LYS A N 1
ATOM 823 C CA . LYS A 1 102 ? -21.698 1.930 -13.521 1.00 83.25 102 LYS A CA 1
ATOM 824 C C . LYS A 1 102 ? -20.875 3.182 -13.857 1.00 83.25 102 LYS A C 1
ATOM 826 O O . LYS A 1 102 ? -20.081 3.154 -14.791 1.00 83.25 102 LYS A O 1
ATOM 831 N N . SER A 1 103 ? -21.059 4.269 -13.100 1.00 84.81 103 SER A N 1
ATOM 832 C CA . SER A 1 103 ? -20.257 5.493 -13.234 1.00 84.81 103 SER A CA 1
ATOM 833 C C . SER A 1 103 ? -18.795 5.229 -12.870 1.00 84.81 103 SER A C 1
ATOM 835 O O . SER A 1 103 ? -17.893 5.596 -13.616 1.00 84.81 103 SER A O 1
ATOM 837 N N . TYR A 1 104 ? -18.565 4.497 -11.778 1.00 81.25 104 TYR A N 1
ATOM 838 C CA . TYR A 1 104 ? -17.230 4.116 -11.334 1.00 81.25 104 TYR A CA 1
ATOM 839 C C . TYR A 1 104 ? -16.467 3.326 -12.407 1.00 81.25 104 TYR A C 1
ATOM 841 O O . TYR A 1 104 ? -15.323 3.650 -12.712 1.00 81.25 104 TYR A O 1
ATOM 849 N N . ILE A 1 105 ? -17.116 2.337 -13.034 1.00 83.00 105 ILE A N 1
ATOM 850 C CA . ILE A 1 105 ? -16.496 1.523 -14.095 1.00 83.00 105 ILE A CA 1
ATOM 851 C C . ILE A 1 105 ? -16.036 2.403 -15.266 1.00 83.00 105 ILE A C 1
ATOM 853 O O . ILE A 1 105 ? -14.929 2.215 -15.765 1.00 83.00 105 ILE A O 1
ATOM 857 N N . LYS A 1 106 ? -16.834 3.402 -15.671 1.00 87.75 106 LYS A N 1
ATOM 858 C CA . LYS A 1 106 ? -16.444 4.347 -16.733 1.00 87.75 106 LYS A CA 1
ATOM 859 C C . LYS A 1 106 ? -15.162 5.106 -16.376 1.00 87.75 106 LYS A C 1
ATOM 861 O O . LYS A 1 106 ? -14.256 5.190 -17.201 1.00 87.75 106 LYS A O 1
ATOM 866 N N . TRP A 1 107 ? -15.066 5.615 -15.147 1.00 85.69 107 TRP A N 1
ATOM 867 C CA . TRP A 1 107 ? -13.879 6.333 -14.674 1.00 85.69 107 TRP A CA 1
ATOM 868 C C . TRP A 1 107 ? -12.659 5.426 -14.514 1.00 85.69 107 TRP A C 1
ATOM 870 O O . TRP A 1 107 ? -11.557 5.832 -14.873 1.00 85.69 107 TRP A O 1
ATOM 880 N N . ALA A 1 108 ? -12.845 4.193 -14.042 1.00 82.94 108 ALA A N 1
ATOM 881 C CA . ALA A 1 108 ? -11.770 3.212 -13.938 1.00 82.94 108 ALA A CA 1
ATOM 882 C C . ALA A 1 108 ? -11.181 2.880 -15.319 1.00 82.94 108 ALA A C 1
ATOM 884 O O . ALA A 1 108 ? -9.966 2.916 -15.488 1.00 82.94 108 ALA A O 1
ATOM 885 N N . VAL A 1 109 ? -12.028 2.641 -16.328 1.00 84.94 109 VAL A N 1
ATOM 886 C CA . VAL A 1 109 ? -11.580 2.408 -17.712 1.00 84.94 109 VAL A CA 1
ATOM 887 C C . VAL A 1 109 ? -10.817 3.618 -18.255 1.00 84.94 109 VAL A C 1
ATOM 889 O O . VAL A 1 109 ? -9.728 3.458 -18.804 1.00 84.94 109 VAL A O 1
ATOM 892 N N . LEU A 1 110 ? -11.338 4.833 -18.053 1.00 88.06 110 LEU A N 1
ATOM 893 C CA . LEU A 1 110 ? -10.662 6.058 -18.482 1.00 88.06 110 LEU A CA 1
ATOM 894 C C . LEU A 1 110 ? -9.288 6.226 -17.812 1.00 88.06 110 LEU A C 1
ATOM 896 O O . LEU A 1 110 ? -8.312 6.555 -18.483 1.00 88.06 110 LEU A O 1
ATOM 900 N N . ALA A 1 111 ? -9.193 5.962 -16.507 1.00 84.06 111 ALA A N 1
ATOM 901 C CA . ALA A 1 111 ? -7.946 6.054 -15.755 1.00 84.06 111 ALA A CA 1
ATOM 902 C C . ALA A 1 111 ? -6.897 5.043 -16.242 1.00 84.06 111 ALA A C 1
ATOM 904 O O . ALA A 1 111 ? -5.719 5.383 -16.333 1.00 84.06 111 ALA A O 1
ATOM 905 N N . LEU A 1 112 ? -7.315 3.826 -16.601 1.00 81.81 112 LEU A N 1
ATOM 906 C CA . LEU A 1 112 ? -6.424 2.802 -17.155 1.00 81.81 112 LEU A CA 1
ATOM 907 C C . LEU A 1 112 ? -5.890 3.192 -18.536 1.00 81.81 112 LEU A C 1
ATOM 909 O O . LEU A 1 112 ? -4.688 3.080 -18.777 1.00 81.81 112 LEU A O 1
ATOM 913 N N . LEU A 1 113 ? -6.754 3.714 -19.411 1.00 84.12 113 LEU A N 1
ATOM 914 C CA . LEU A 1 113 ? -6.345 4.232 -20.719 1.00 84.12 113 LEU A CA 1
ATOM 915 C C . LEU A 1 113 ? -5.357 5.395 -20.566 1.00 84.12 113 LEU A C 1
ATOM 917 O O . LEU A 1 113 ? -4.294 5.394 -21.183 1.00 84.12 113 LEU A O 1
ATOM 921 N N . ALA A 1 114 ? -5.650 6.354 -19.685 1.00 83.19 114 ALA A N 1
ATOM 922 C CA . ALA A 1 114 ? -4.744 7.463 -19.401 1.00 83.19 114 ALA A CA 1
ATOM 923 C C . ALA A 1 114 ? -3.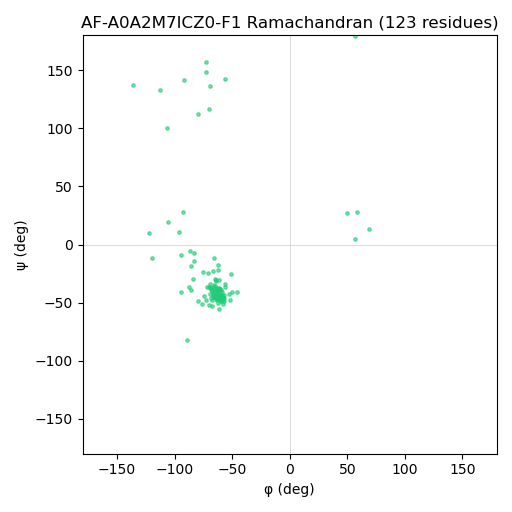404 6.977 -18.820 1.00 83.19 114 ALA A C 1
ATOM 925 O O . ALA A 1 114 ? -2.343 7.443 -19.233 1.00 83.19 114 ALA A O 1
ATOM 926 N N . ALA A 1 115 ? -3.424 6.008 -17.900 1.00 78.25 115 ALA A N 1
ATOM 927 C CA . ALA A 1 115 ? -2.217 5.431 -17.316 1.00 78.25 115 ALA A CA 1
ATOM 928 C C . ALA A 1 115 ? -1.326 4.746 -18.365 1.00 78.25 115 ALA A C 1
ATOM 930 O O . ALA A 1 115 ? -0.100 4.863 -18.269 1.00 78.25 115 ALA A O 1
ATOM 931 N N . TYR A 1 116 ? -1.925 4.084 -19.361 1.00 76.81 116 TYR A N 1
ATOM 932 C CA . TYR A 1 116 ? -1.223 3.510 -20.510 1.00 76.81 116 TYR A CA 1
ATOM 933 C C . TYR A 1 116 ? -0.503 4.596 -21.320 1.00 76.81 116 TYR A C 1
ATOM 935 O O . TYR A 1 116 ? 0.720 4.548 -21.443 1.00 76.81 116 TYR A O 1
ATOM 943 N N . PHE A 1 117 ? -1.214 5.632 -21.777 1.00 79.75 117 PHE A N 1
ATOM 944 C CA . PHE A 1 117 ? -0.618 6.713 -22.579 1.00 79.75 117 PHE A CA 1
ATOM 945 C C . PHE A 1 117 ? 0.424 7.545 -21.819 1.00 79.75 117 PHE A C 1
ATOM 947 O O . PHE A 1 117 ? 1.439 7.933 -22.388 1.00 79.75 117 PHE A O 1
ATOM 954 N N . VAL A 1 118 ? 0.230 7.784 -20.518 1.00 75.31 118 VAL A N 1
ATOM 955 C CA . VAL A 1 118 ? 1.236 8.465 -19.679 1.00 75.31 118 VAL A CA 1
ATOM 956 C C . VAL A 1 118 ? 2.517 7.638 -19.556 1.00 75.31 118 VAL A C 1
ATOM 958 O O . VAL A 1 118 ? 3.601 8.190 -19.375 1.00 75.31 118 VAL A O 1
ATOM 961 N N . THR A 1 119 ? 2.406 6.313 -19.619 1.00 69.00 119 THR A N 1
ATOM 962 C CA . THR A 1 119 ? 3.555 5.419 -19.457 1.00 69.00 119 THR A CA 1
ATOM 963 C C . THR A 1 119 ? 4.268 5.170 -20.788 1.00 69.00 119 THR A C 1
ATOM 965 O O . THR A 1 119 ? 5.497 5.125 -20.813 1.00 69.00 119 THR A O 1
ATOM 968 N N . PHE A 1 120 ? 3.526 5.073 -21.893 1.00 72.06 120 PHE A N 1
ATOM 969 C CA . PHE A 1 120 ? 4.063 4.873 -23.236 1.00 72.06 120 PHE A CA 1
ATOM 970 C C . PHE A 1 120 ? 3.945 6.160 -24.044 1.00 72.06 120 PHE A C 1
ATOM 972 O O . PHE A 1 120 ? 2.893 6.459 -24.605 1.00 72.06 120 PHE A O 1
ATOM 979 N N . LYS A 1 121 ? 5.058 6.894 -24.150 1.00 63.44 121 LYS A N 1
ATOM 980 C CA . LYS A 1 121 ? 5.150 8.203 -24.824 1.00 63.44 121 LYS A CA 1
ATOM 981 C C . LYS A 1 121 ? 4.574 8.212 -26.257 1.00 63.44 121 LYS A C 1
ATOM 983 O O . LYS A 1 121 ? 4.110 9.257 -26.692 1.00 63.44 121 LYS A O 1
ATOM 988 N N . ASN A 1 122 ? 4.549 7.055 -26.937 1.00 65.38 122 ASN A N 1
ATOM 989 C CA . ASN A 1 122 ? 3.988 6.867 -28.285 1.00 65.38 122 ASN A CA 1
ATOM 990 C C . ASN A 1 122 ? 2.865 5.803 -28.361 1.00 65.38 122 ASN A C 1
ATOM 992 O O . ASN A 1 122 ? 2.484 5.404 -29.455 1.00 65.38 122 ASN A O 1
ATOM 996 N N . GLY A 1 123 ? 2.360 5.293 -27.230 1.00 57.75 123 GLY A N 1
ATOM 997 C CA . GLY A 1 123 ? 1.330 4.241 -27.209 1.00 57.75 123 GLY A CA 1
ATOM 998 C C . GLY A 1 123 ? 1.786 2.853 -27.691 1.00 57.75 123 GLY A C 1
ATOM 999 O O . GLY A 1 123 ? 0.938 1.992 -27.920 1.00 57.75 123 GLY A O 1
ATOM 1000 N N . ILE A 1 124 ? 3.095 2.630 -27.829 1.00 56.22 124 ILE A N 1
ATOM 1001 C CA . ILE A 1 124 ? 3.706 1.366 -28.263 1.00 56.22 124 ILE A CA 1
ATOM 1002 C C . ILE A 1 124 ? 4.488 0.782 -27.078 1.00 56.22 124 ILE A C 1
ATOM 1004 O O . ILE A 1 124 ? 5.198 1.531 -26.398 1.00 56.22 124 ILE A O 1
ATOM 1008 N N . ILE A 1 125 ? 4.291 -0.519 -26.830 1.00 58.62 125 ILE A N 1
ATOM 1009 C CA . ILE A 1 125 ? 4.882 -1.307 -25.732 1.00 58.62 125 ILE A CA 1
ATOM 1010 C C . ILE A 1 125 ? 6.357 -1.595 -26.004 1.00 58.62 125 ILE A C 1
ATOM 1012 O O . ILE A 1 125 ? 6.667 -1.980 -27.153 1.00 58.62 125 ILE A O 1
#

pLDDT: mean 80.1, std 10.93, range [47.91, 94.19]

Secondary structure (DSSP, 8-state):
-GGGGGTTS-HHHHHHHHHHHHHHHHHHHHHHHHHHH---HHHHHHHHHHIIIIIIIHHHHHHHHHHHTTTTTHHHHHHHHTTHHHHHHHHIIIII-----HHHHHHHHHHHHHHHHHHSTTS--

Organism: NCBI:txid1974832

Solvent-accessible surface area (backbone atoms only — not comparable to full-atom values): 7263 Å² total; per-residue (Å²): 115,77,74,72,78,46,69,88,56,58,42,67,58,58,46,49,51,54,51,50,53,52,45,63,72,44,42,70,59,48,59,60,49,47,76,74,68,59,78,55,75,63,55,51,51,51,51,50,50,47,44,44,54,69,43,53,48,45,51,37,54,54,42,42,57,38,54,78,44,73,52,75,48,44,68,56,61,52,50,58,55,70,46,48,61,61,56,52,52,54,48,40,35,69,77,70,62,50,81,82,49,75,68,54,55,54,52,53,53,51,52,51,54,49,55,48,46,76,70,22,91,82,72,62,134

Radius of gyration: 18.65 Å; Cα contacts (8 Å, |Δi|>4): 51; chains: 1; bounding box: 45×20×55 Å

InterPro domains:
  IPR000620 EamA domain [PF00892] (3-119)
  IPR037185 Multidrug transporter EmrE superfamily [SSF103481] (20-122)

Mean predicted aligned error: 8.83 Å

Foldseek 3Di:
DVLLVCLVDQLLVVLVVVVVVVCVVCVVVVVVVCVPPNDDPVRVVVVVVCCVVVRRVVSSVLSVVCSVVNVPVVLVSVLVVLCVVVVVVVCCCVPVVDDQDPVNVVVVVVSNVVSQCV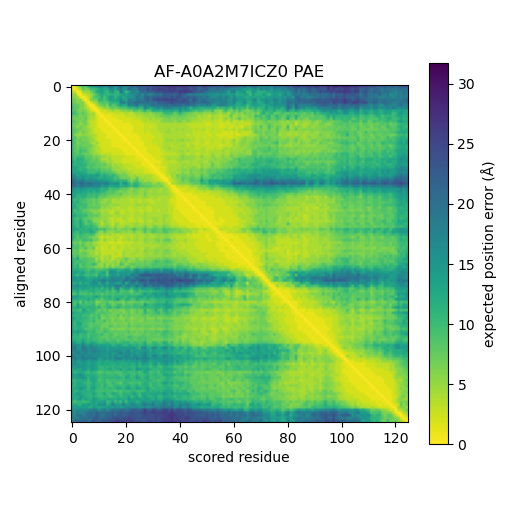SPVPSDD